Protein AF-A0A3L8DQV6-F1 (afdb_monomer)

Sequence (116 aa):
MAQSRLERIGTVYTRVISLLKGKGMKSEDKPLWVSVYEAFPPKKFHRDQSFMPATDLATENVKSMTQRFLVTYKSIREKEKLEEDEAYEQALQQYNSEREARMESRKVGNETSRRL

Nearest PDB structures (foldseek):
  6zs9-assembly1_AS  TM=5.201E-01  e=8.745E-05  Homo sapiens
  6nu2-assembly1_AS  TM=4.784E-01  e=1.304E-04  Homo sapiens
  6vlz-assembly1_AS  TM=5.154E-01  e=3.543E-04  Homo sapiens
  7a5g-assembly1_S6  TM=4.856E-01  e=1.343E-03  Homo sapiens
  9fia-assembly1_B3  TM=3.881E-01  e=2.357E-02  Toxoplasma gondii

Mean predicted aligned error: 8.77 Å

Organism: Ooceraea biroi (NCBI:txid2015173)

Solvent-accessible surface area (backbone atoms only — not comparable to full-atom values): 7249 Å² total; per-residue (Å²): 134,87,75,88,86,55,80,92,62,76,50,74,64,61,52,53,53,49,29,46,75,68,64,68,36,57,80,88,70,57,61,76,64,54,62,55,42,71,76,58,61,80,65,64,68,70,70,76,46,88,77,78,79,86,65,66,83,90,48,93,85,61,76,40,72,67,54,52,48,52,52,51,30,51,54,47,34,69,74,67,70,51,56,76,66,63,30,46,52,54,33,49,54,53,48,50,52,56,48,48,54,55,52,51,56,52,51,53,55,52,55,55,62,71,74,108

Structure (mmCIF, N/CA/C/O backbone):
data_AF-A0A3L8DQV6-F1
#
_entry.id   AF-A0A3L8DQV6-F1
#
loop_
_atom_site.group_PDB
_atom_site.id
_atom_site.type_symbol
_atom_site.label_atom_id
_atom_site.label_alt_id
_atom_site.label_comp_id
_atom_site.label_asym_id
_atom_site.label_entity_id
_atom_site.label_seq_id
_atom_site.pdbx_PDB_ins_code
_atom_site.Cartn_x
_atom_site.Cartn_y
_atom_site.Cartn_z
_atom_site.occupancy
_atom_site.B_iso_or_equiv
_atom_site.auth_seq_id
_atom_site.auth_comp_id
_atom_site.auth_asym_id
_atom_site.auth_atom_id
_atom_site.pdbx_PDB_model_num
ATOM 1 N N . MET A 1 1 ? 25.700 -11.335 -19.417 1.00 43.31 1 MET A N 1
ATOM 2 C CA . MET A 1 1 ? 24.323 -11.127 -18.917 1.00 43.31 1 MET A CA 1
ATOM 3 C C . MET A 1 1 ? 24.413 -10.543 -17.515 1.00 43.31 1 MET A C 1
ATOM 5 O O . MET A 1 1 ? 24.924 -11.216 -16.631 1.00 43.31 1 MET A O 1
ATOM 9 N N . ALA A 1 2 ? 24.019 -9.284 -17.318 1.00 53.91 2 ALA A N 1
ATOM 10 C CA . ALA A 1 2 ? 24.063 -8.634 -16.008 1.00 53.91 2 ALA A CA 1
ATOM 11 C C . ALA A 1 2 ? 22.741 -8.889 -15.265 1.00 53.91 2 ALA A C 1
ATOM 13 O O . ALA A 1 2 ? 21.781 -8.139 -15.415 1.00 53.91 2 ALA A O 1
ATOM 14 N N . GLN A 1 3 ? 22.666 -9.978 -14.498 1.00 62.47 3 GLN A N 1
ATOM 15 C CA . GLN A 1 3 ? 21.516 -10.259 -13.636 1.00 62.47 3 GLN A CA 1
ATOM 16 C C . GLN A 1 3 ? 21.831 -9.800 -12.206 1.00 62.47 3 GLN A C 1
ATOM 18 O O . GLN A 1 3 ? 22.791 -10.264 -11.595 1.00 62.47 3 GLN A O 1
ATOM 23 N N . SER A 1 4 ? 21.035 -8.874 -11.666 1.00 64.44 4 SER A N 1
ATOM 24 C CA . SER A 1 4 ? 21.171 -8.413 -10.278 1.00 64.44 4 SER A CA 1
ATOM 25 C C . SER A 1 4 ? 20.623 -9.471 -9.311 1.00 64.44 4 SER A C 1
ATOM 27 O O . SER A 1 4 ? 19.422 -9.740 -9.296 1.00 64.44 4 SER A O 1
ATOM 29 N N . ARG A 1 5 ? 21.506 -10.064 -8.496 1.00 68.06 5 ARG A N 1
ATOM 30 C CA . ARG A 1 5 ? 21.202 -11.075 -7.459 1.00 68.06 5 ARG A CA 1
ATOM 31 C C . ARG A 1 5 ? 21.129 -10.473 -6.045 1.00 68.06 5 ARG A C 1
ATOM 33 O O . ARG A 1 5 ? 21.625 -11.054 -5.095 1.00 68.06 5 ARG A O 1
ATOM 40 N N . LEU A 1 6 ? 20.611 -9.253 -5.920 1.00 72.50 6 LEU A N 1
ATOM 41 C CA . LEU A 1 6 ? 20.521 -8.529 -4.644 1.00 72.50 6 LEU A CA 1
ATOM 42 C C . LEU A 1 6 ? 19.101 -8.587 -4.072 1.00 72.50 6 LEU A C 1
ATOM 44 O O . LEU A 1 6 ? 18.493 -7.546 -3.859 1.00 72.50 6 LEU A O 1
ATOM 48 N N . GLU A 1 7 ? 18.532 -9.775 -3.848 1.00 74.81 7 GLU A N 1
ATOM 49 C CA . GLU A 1 7 ? 17.134 -9.977 -3.414 1.00 74.81 7 GLU A CA 1
ATOM 50 C C . GLU A 1 7 ? 16.712 -9.158 -2.190 1.00 74.81 7 GLU A C 1
ATOM 52 O O . GLU A 1 7 ? 15.550 -8.768 -2.119 1.00 74.81 7 GLU A O 1
ATOM 57 N N . ARG A 1 8 ? 17.649 -8.798 -1.309 1.00 76.62 8 ARG A N 1
ATOM 58 C CA . ARG A 1 8 ? 17.386 -8.043 -0.076 1.00 76.62 8 ARG A CA 1
ATOM 59 C C . ARG A 1 8 ? 17.145 -6.537 -0.262 1.00 76.62 8 ARG A C 1
ATOM 61 O O . ARG A 1 8 ? 16.672 -5.909 0.679 1.00 76.62 8 ARG A O 1
ATOM 68 N N . ILE A 1 9 ? 17.470 -5.941 -1.418 1.00 78.50 9 ILE A N 1
ATOM 69 C CA . ILE A 1 9 ? 17.388 -4.478 -1.626 1.00 78.50 9 ILE A CA 1
ATOM 70 C C . ILE A 1 9 ? 16.392 -4.133 -2.737 1.00 78.50 9 ILE A C 1
ATOM 72 O O . ILE A 1 9 ? 16.607 -4.456 -3.906 1.00 78.50 9 ILE A O 1
ATOM 76 N N . GLY A 1 10 ? 15.309 -3.434 -2.391 1.00 79.19 10 GLY A N 1
ATOM 77 C CA . GLY A 1 10 ? 14.254 -3.052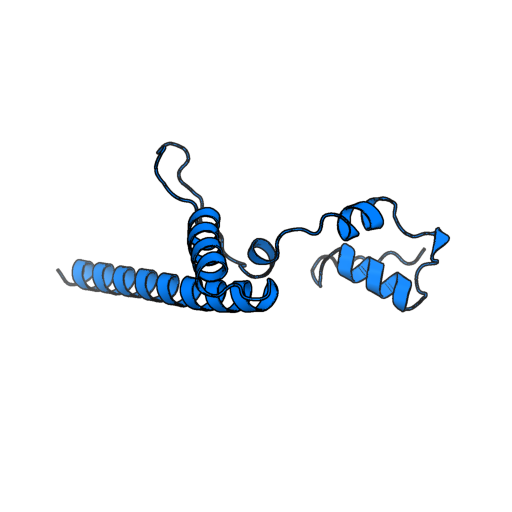 -3.339 1.00 79.19 10 GLY A CA 1
ATOM 78 C C . GLY A 1 10 ? 13.492 -4.250 -3.919 1.00 79.19 10 GLY A C 1
ATOM 79 O O . GLY A 1 10 ? 13.698 -5.391 -3.511 1.00 79.19 10 GLY A O 1
ATOM 80 N N . THR A 1 11 ? 12.620 -4.004 -4.897 1.00 87.31 11 THR A N 1
ATOM 81 C CA . THR A 1 11 ? 11.831 -5.050 -5.569 1.00 87.31 11 THR A CA 1
ATOM 82 C C . THR A 1 11 ? 12.416 -5.405 -6.936 1.00 87.31 11 THR A C 1
ATOM 84 O O . THR A 1 11 ? 13.210 -4.654 -7.511 1.00 87.31 11 THR A O 1
ATOM 87 N N . VAL A 1 12 ? 12.004 -6.547 -7.496 1.00 90.75 12 VAL A N 1
ATOM 88 C CA . VAL A 1 12 ? 12.382 -6.945 -8.866 1.00 90.75 12 VAL A CA 1
ATOM 89 C C . VAL A 1 12 ? 12.012 -5.845 -9.870 1.00 90.75 12 VAL A C 1
ATOM 91 O O . VAL A 1 12 ? 12.830 -5.496 -10.718 1.00 90.75 12 VAL A O 1
ATOM 94 N N . TYR A 1 13 ? 10.835 -5.226 -9.714 1.00 92.00 13 TYR A N 1
ATOM 95 C CA . TYR A 1 13 ? 10.395 -4.088 -10.526 1.00 92.00 13 TYR A CA 1
ATOM 96 C C . TYR A 1 13 ? 11.350 -2.900 -10.444 1.00 92.00 13 TYR A C 1
ATOM 98 O O . TYR A 1 13 ? 11.871 -2.471 -11.473 1.00 92.00 13 TYR A O 1
ATOM 106 N N . THR A 1 14 ? 11.659 -2.405 -9.240 1.00 91.19 14 THR A N 1
ATOM 107 C CA . THR A 1 14 ? 12.534 -1.230 -9.104 1.00 91.19 14 THR A CA 1
ATOM 108 C C . THR A 1 14 ? 13.922 -1.486 -9.686 1.00 91.19 14 THR A C 1
ATOM 110 O O . THR A 1 14 ? 14.512 -0.585 -10.271 1.00 91.19 14 THR A O 1
ATOM 113 N N . ARG A 1 15 ? 14.435 -2.721 -9.596 1.00 91.38 15 ARG A N 1
ATOM 114 C CA . ARG A 1 15 ? 15.736 -3.086 -10.179 1.00 91.38 15 ARG A CA 1
ATOM 115 C C . ARG A 1 15 ? 15.708 -3.132 -11.701 1.00 91.38 15 ARG A C 1
ATOM 117 O O . ARG A 1 15 ? 16.609 -2.578 -12.320 1.00 91.38 15 ARG A O 1
ATOM 124 N N . VAL A 1 16 ? 14.695 -3.759 -12.301 1.00 92.94 16 VAL A N 1
ATOM 125 C CA . VAL A 1 16 ? 14.554 -3.810 -13.767 1.00 92.94 16 VAL A CA 1
ATOM 126 C C . VAL A 1 16 ? 14.417 -2.402 -14.338 1.00 92.94 16 VAL A C 1
ATOM 128 O O . VAL A 1 16 ? 15.119 -2.060 -15.285 1.00 92.94 16 VAL A O 1
ATOM 131 N N . ILE A 1 17 ? 13.607 -1.547 -13.709 1.00 93.88 17 ILE A N 1
ATOM 132 C CA . ILE A 1 17 ? 13.480 -0.143 -14.114 1.00 93.88 17 ILE A CA 1
ATOM 133 C C . ILE A 1 17 ? 14.812 0.604 -13.988 1.00 93.88 17 ILE A C 1
ATOM 135 O O . ILE A 1 17 ? 15.181 1.335 -14.905 1.00 93.88 17 ILE A O 1
ATOM 139 N N . SER A 1 18 ? 15.566 0.414 -12.902 1.00 92.69 18 SER A N 1
ATOM 140 C CA . SER A 1 18 ? 16.889 1.033 -12.754 1.00 92.69 18 SER A CA 1
ATOM 141 C C . SER A 1 18 ? 17.895 0.541 -13.795 1.00 92.69 18 SER A C 1
ATOM 143 O O . SER A 1 18 ? 18.676 1.345 -14.297 1.00 92.69 18 SER A O 1
ATOM 145 N N . LEU A 1 19 ? 17.867 -0.745 -14.163 1.00 92.38 19 LEU A N 1
ATOM 146 C CA . LEU A 1 19 ? 18.721 -1.293 -15.221 1.00 92.38 19 LEU A CA 1
ATOM 147 C C . LEU A 1 19 ? 18.370 -0.713 -16.593 1.00 92.38 19 LEU A C 1
ATOM 149 O O . LEU A 1 19 ? 19.274 -0.332 -17.331 1.00 92.38 19 LEU A O 1
ATOM 153 N N . LEU A 1 20 ? 17.081 -0.593 -16.914 1.00 93.00 20 LEU A N 1
ATOM 154 C CA . LEU A 1 20 ? 16.619 0.043 -18.151 1.00 93.00 20 LEU A CA 1
ATOM 155 C C . LEU A 1 20 ? 17.015 1.529 -18.193 1.00 93.00 20 LEU A C 1
ATOM 157 O O . LEU A 1 20 ? 17.596 1.986 -19.174 1.00 93.00 20 LEU A O 1
ATOM 161 N N . LYS A 1 21 ? 16.781 2.277 -17.104 1.00 93.50 21 LYS A N 1
ATOM 162 C CA . LYS A 1 21 ? 17.155 3.701 -16.989 1.00 93.50 21 LYS A CA 1
ATOM 163 C C . LYS A 1 21 ? 18.666 3.916 -17.069 1.00 93.50 21 LYS A C 1
ATOM 165 O O . LYS A 1 21 ? 19.124 4.842 -17.730 1.00 93.50 21 LYS A O 1
ATOM 170 N N . GLY A 1 22 ? 19.435 3.049 -16.416 1.00 93.38 22 GLY A N 1
ATOM 171 C CA . GLY A 1 22 ? 20.896 3.072 -16.413 1.00 93.38 22 GLY A CA 1
ATOM 172 C C . GLY A 1 22 ? 21.538 2.467 -17.663 1.00 93.38 22 GLY A C 1
ATOM 173 O O . GLY A 1 22 ? 22.758 2.331 -17.686 1.00 93.38 22 GLY A O 1
ATOM 174 N N . LYS A 1 23 ? 20.751 2.070 -18.679 1.00 90.44 23 LYS A N 1
ATOM 175 C CA . LYS A 1 23 ? 21.213 1.375 -19.898 1.00 90.44 23 LYS A CA 1
ATOM 176 C C . LYS A 1 23 ? 21.986 0.071 -19.632 1.00 90.44 23 LYS A C 1
ATOM 178 O O . LYS A 1 23 ? 22.685 -0.428 -20.508 1.00 90.44 23 LYS A O 1
ATOM 183 N N . GLY A 1 24 ? 21.845 -0.503 -18.437 1.00 89.94 24 GLY A N 1
ATOM 184 C CA . GLY A 1 24 ? 22.372 -1.824 -18.083 1.00 89.94 24 GLY A CA 1
ATOM 185 C C . GLY A 1 24 ? 21.547 -2.978 -18.665 1.00 89.94 24 GLY A C 1
ATOM 186 O O . GLY A 1 24 ? 21.986 -4.125 -18.632 1.00 89.94 24 GLY A O 1
ATOM 187 N N . MET A 1 25 ? 20.363 -2.674 -19.203 1.00 91.38 25 MET A N 1
ATOM 188 C CA . MET A 1 25 ? 19.487 -3.564 -19.963 1.00 91.38 25 MET A CA 1
ATOM 189 C C . MET A 1 25 ? 18.991 -2.804 -21.195 1.00 91.38 25 MET A C 1
ATOM 191 O O . MET A 1 25 ? 18.663 -1.619 -21.090 1.00 91.38 25 MET A O 1
ATOM 195 N N . LYS A 1 26 ? 18.943 -3.465 -22.354 1.00 93.12 26 LYS A N 1
ATOM 196 C CA . LYS A 1 26 ? 18.382 -2.862 -23.565 1.00 93.12 26 LYS A CA 1
ATOM 197 C C . LYS A 1 26 ? 16.863 -2.778 -23.463 1.00 93.12 26 LYS A C 1
ATOM 199 O O . LYS A 1 26 ? 16.239 -3.577 -22.769 1.00 93.12 26 LYS A O 1
ATOM 204 N N . SER A 1 27 ? 16.257 -1.834 -24.176 1.00 90.62 27 SER A N 1
ATOM 205 C CA . SER A 1 27 ? 14.799 -1.686 -24.189 1.00 90.62 27 SER A CA 1
ATOM 206 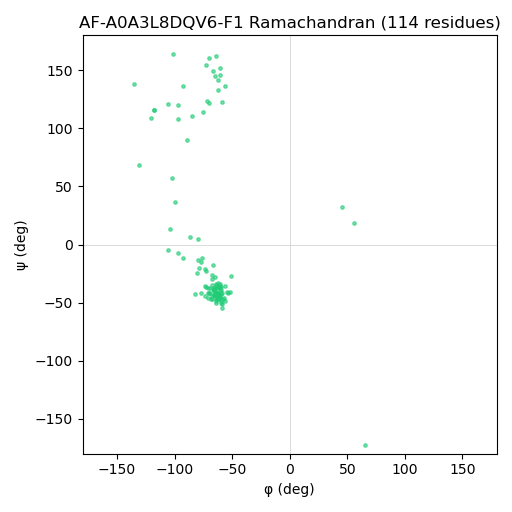C C . SER A 1 27 ? 14.105 -2.907 -24.793 1.00 90.62 27 SER A C 1
ATOM 208 O O . SER A 1 27 ? 13.049 -3.303 -24.309 1.00 90.62 27 SER A O 1
ATOM 210 N N . GLU A 1 28 ? 14.733 -3.540 -25.784 1.00 92.69 28 GLU A N 1
ATOM 211 C CA . GLU A 1 28 ? 14.261 -4.785 -26.406 1.00 92.69 28 GLU A CA 1
ATOM 212 C C . GLU A 1 28 ? 14.255 -5.973 -25.430 1.00 92.69 28 GLU A C 1
ATOM 214 O O . GLU A 1 28 ? 13.429 -6.872 -25.555 1.00 92.69 28 GLU A O 1
ATOM 219 N N . ASP A 1 29 ? 15.134 -5.948 -24.424 1.00 93.31 29 ASP A N 1
ATOM 220 C CA . ASP A 1 29 ? 15.244 -6.987 -23.396 1.00 93.31 29 ASP A CA 1
ATOM 221 C C . ASP A 1 29 ? 14.282 -6.743 -22.212 1.00 93.31 29 ASP A C 1
ATOM 223 O O . ASP A 1 29 ? 14.347 -7.450 -21.199 1.00 93.31 29 ASP A O 1
ATOM 227 N N . LYS A 1 30 ? 13.387 -5.739 -22.301 1.00 93.88 30 LYS A N 1
ATOM 228 C CA . LYS A 1 30 ? 12.387 -5.445 -21.261 1.00 93.88 30 LYS A CA 1
ATOM 229 C C . LYS A 1 30 ? 11.501 -6.683 -21.044 1.00 93.88 30 LYS A C 1
ATOM 231 O O . LYS A 1 30 ? 10.833 -7.129 -21.977 1.00 93.88 30 LYS A O 1
ATOM 236 N N . PRO A 1 31 ? 11.418 -7.223 -19.814 1.00 94.94 31 PRO A N 1
ATOM 237 C CA . PRO A 1 31 ? 10.578 -8.384 -19.555 1.00 94.94 31 PRO A CA 1
ATOM 238 C C . PRO A 1 31 ? 9.092 -8.099 -19.809 1.00 94.94 31 PRO A C 1
ATOM 240 O O . PRO A 1 31 ? 8.581 -7.045 -19.428 1.00 94.94 31 PRO A O 1
ATOM 243 N N . LEU A 1 32 ? 8.376 -9.082 -20.364 1.00 94.19 32 LEU A N 1
ATOM 244 C CA . LEU A 1 32 ? 6.951 -8.965 -20.710 1.00 94.19 32 LEU A CA 1
ATOM 245 C C . LEU A 1 32 ? 6.063 -8.576 -19.524 1.00 94.19 32 LEU A C 1
ATOM 247 O O . LEU A 1 32 ? 5.115 -7.817 -19.678 1.00 94.19 32 LEU A O 1
ATOM 251 N N . TRP A 1 33 ? 6.374 -9.065 -18.323 1.00 95.12 33 TRP A N 1
ATOM 252 C CA . TRP A 1 33 ? 5.577 -8.768 -17.133 1.00 95.12 33 TRP A CA 1
ATOM 253 C C . TRP A 1 33 ? 5.646 -7.293 -16.715 1.00 95.12 33 TRP A C 1
ATOM 255 O O . TRP A 1 33 ? 4.788 -6.848 -15.956 1.00 95.12 33 TRP A O 1
ATOM 265 N N . VAL A 1 34 ? 6.636 -6.522 -17.184 1.00 95.12 34 VAL A N 1
ATOM 266 C CA . VAL A 1 34 ? 6.788 -5.120 -16.774 1.00 95.12 34 VAL A CA 1
ATOM 267 C C . VAL A 1 34 ? 5.623 -4.271 -17.276 1.00 95.12 34 VAL A C 1
ATOM 269 O O . VAL A 1 34 ? 5.142 -3.434 -16.524 1.00 95.12 34 VAL A O 1
ATOM 272 N N . SER A 1 35 ? 5.115 -4.514 -18.489 1.00 94.81 35 SER A N 1
ATOM 273 C CA . SER A 1 35 ? 3.940 -3.790 -19.000 1.00 94.81 35 SER A CA 1
ATOM 274 C C . SER A 1 35 ? 2.683 -4.092 -18.181 1.00 94.81 35 SER A C 1
ATOM 276 O O . SER A 1 35 ? 1.916 -3.188 -17.864 1.00 94.81 35 SER A O 1
ATOM 278 N N . VAL A 1 36 ? 2.502 -5.351 -17.775 1.00 95.56 36 VAL A N 1
ATOM 279 C CA . VAL A 1 36 ? 1.395 -5.769 -16.903 1.00 95.56 36 VAL A CA 1
ATOM 280 C C . VAL A 1 36 ? 1.508 -5.104 -15.532 1.00 95.56 36 VAL A C 1
ATOM 282 O O . VAL A 1 36 ? 0.519 -4.594 -15.012 1.00 95.56 36 VAL A O 1
ATOM 285 N N . TYR A 1 37 ? 2.712 -5.073 -14.959 1.00 93.06 37 TYR A N 1
ATOM 286 C CA . TYR A 1 37 ? 2.963 -4.441 -13.665 1.00 93.06 37 TYR A CA 1
ATOM 287 C C . TYR A 1 37 ? 2.748 -2.919 -13.712 1.00 93.06 37 TYR A C 1
ATOM 289 O O . TYR A 1 37 ? 2.207 -2.354 -12.767 1.00 93.06 37 TYR A O 1
ATOM 297 N N . GLU A 1 38 ? 3.154 -2.254 -14.800 1.00 92.56 38 GLU A N 1
ATOM 298 C CA . GLU A 1 38 ? 2.925 -0.818 -15.025 1.00 92.56 38 GLU A CA 1
ATOM 299 C C . GLU A 1 38 ? 1.431 -0.496 -15.186 1.00 92.56 38 GLU A C 1
ATOM 301 O O . GLU A 1 38 ? 0.970 0.513 -14.659 1.00 92.56 38 GLU A O 1
ATOM 306 N N . ALA A 1 39 ? 0.667 -1.359 -15.865 1.00 94.31 39 ALA A N 1
ATOM 307 C CA . ALA A 1 39 ? -0.775 -1.185 -16.048 1.00 94.31 39 ALA A CA 1
ATOM 308 C C . ALA A 1 39 ? -1.584 -1.456 -14.767 1.00 94.31 39 ALA A C 1
ATOM 310 O O . ALA A 1 39 ? -2.577 -0.778 -14.504 1.00 94.31 39 ALA A O 1
ATOM 311 N N . PHE A 1 40 ? -1.164 -2.434 -13.959 1.00 91.94 40 PHE A N 1
ATOM 312 C CA . PHE A 1 40 ? -1.876 -2.869 -12.755 1.00 91.94 40 PHE A CA 1
ATOM 313 C C . PHE A 1 40 ? -0.927 -2.951 -11.553 1.00 91.94 40 PHE A C 1
ATOM 315 O O . PHE A 1 40 ? -0.636 -4.047 -11.058 1.00 91.94 40 PHE A O 1
ATOM 322 N N . PRO A 1 41 ? -0.427 -1.805 -11.058 1.00 86.69 41 PRO A N 1
ATOM 323 C CA . PRO A 1 41 ? 0.519 -1.809 -9.960 1.00 86.69 41 PRO A CA 1
ATOM 324 C C . PRO A 1 41 ? -0.129 -2.360 -8.678 1.00 86.69 41 PRO A C 1
ATOM 326 O O . PRO A 1 41 ? -1.310 -2.104 -8.403 1.00 86.69 41 PRO A O 1
ATOM 329 N N . PRO A 1 42 ? 0.635 -3.090 -7.846 1.00 84.75 42 PRO A N 1
ATOM 330 C CA . PRO A 1 42 ? 0.152 -3.530 -6.546 1.00 84.75 42 PRO A CA 1
ATOM 331 C C . PRO A 1 42 ? -0.200 -2.322 -5.668 1.00 84.75 42 PRO A C 1
ATOM 333 O O . PRO A 1 42 ? 0.435 -1.268 -5.730 1.00 84.75 42 PRO A O 1
ATOM 336 N N . LYS A 1 43 ? -1.229 -2.478 -4.831 1.00 85.38 43 LYS A N 1
ATOM 337 C CA . LYS A 1 43 ? -1.749 -1.391 -3.990 1.00 85.38 43 LYS A CA 1
ATOM 338 C C . LYS A 1 43 ? -0.692 -0.901 -2.990 1.00 85.38 43 LYS A C 1
ATOM 340 O O . LYS A 1 43 ? -0.096 -1.714 -2.282 1.00 85.38 43 LYS A O 1
ATOM 345 N N . LYS A 1 44 ? -0.530 0.429 -2.891 1.00 83.50 44 LYS A N 1
ATOM 346 C CA . LYS A 1 44 ? 0.462 1.113 -2.030 1.00 83.50 44 LYS A CA 1
ATOM 347 C C . LYS A 1 44 ? 0.411 0.631 -0.569 1.00 83.50 44 LYS A C 1
ATOM 349 O O . LYS A 1 44 ? 1.449 0.312 0.001 1.00 83.50 44 LYS A O 1
ATOM 354 N N . PHE A 1 45 ? -0.790 0.415 -0.024 1.00 83.88 45 PHE A N 1
ATOM 355 C CA . PHE A 1 45 ? -0.997 -0.001 1.373 1.00 83.88 45 PHE A CA 1
ATOM 356 C C . PHE A 1 45 ? -0.211 -1.254 1.790 1.00 83.88 45 PHE A C 1
ATOM 358 O O . PHE A 1 45 ? 0.371 -1.289 2.870 1.00 83.88 45 PHE A O 1
ATOM 365 N N . HIS A 1 46 ? -0.154 -2.277 0.932 1.00 82.38 46 HIS A N 1
ATOM 366 C CA . HIS A 1 46 ? 0.556 -3.524 1.243 1.00 82.38 46 HIS A CA 1
ATOM 367 C C . HIS A 1 46 ? 2.079 -3.387 1.190 1.00 82.38 46 HIS A C 1
ATOM 369 O O . HIS A 1 46 ? 2.788 -4.204 1.769 1.00 82.38 46 HIS A O 1
ATOM 375 N N . ARG A 1 47 ? 2.583 -2.369 0.489 1.00 79.12 47 ARG A N 1
ATOM 376 C CA . ARG A 1 47 ? 4.007 -2.041 0.453 1.00 79.12 47 ARG A CA 1
ATOM 377 C C . ARG A 1 47 ? 4.404 -1.207 1.669 1.00 79.12 47 ARG A C 1
ATOM 379 O O . ARG A 1 47 ? 5.459 -1.447 2.243 1.00 79.12 47 ARG A O 1
ATOM 386 N N . ASP A 1 48 ? 3.571 -0.237 2.032 1.00 82.94 48 ASP A N 1
ATOM 387 C CA . ASP A 1 48 ? 3.905 0.744 3.064 1.00 82.94 48 ASP A CA 1
ATOM 388 C C . ASP A 1 48 ? 3.686 0.179 4.482 1.00 82.94 48 ASP A C 1
ATOM 390 O O . ASP A 1 48 ? 4.358 0.595 5.424 1.00 82.94 48 ASP A O 1
ATOM 394 N N . GLN A 1 49 ? 2.805 -0.820 4.645 1.00 81.25 49 GLN A N 1
ATOM 395 C CA . GLN A 1 49 ? 2.658 -1.557 5.903 1.00 81.25 49 GLN A CA 1
ATOM 396 C C . GLN A 1 49 ? 3.436 -2.868 5.917 1.00 81.25 49 GLN A C 1
ATOM 398 O O . GLN A 1 49 ? 3.032 -3.864 5.323 1.00 81.25 49 GLN A O 1
ATOM 403 N N . SER A 1 50 ? 4.516 -2.880 6.696 1.00 71.69 50 SER A N 1
ATOM 404 C CA . SER A 1 50 ? 5.377 -4.047 6.909 1.00 71.69 50 SER A CA 1
ATOM 405 C C . SER A 1 50 ? 4.752 -5.132 7.794 1.00 71.69 50 SER A C 1
ATOM 407 O O . SER A 1 50 ? 5.152 -6.292 7.708 1.00 71.69 50 SER A O 1
ATOM 409 N N . PHE A 1 51 ? 3.771 -4.785 8.635 1.00 79.62 51 PHE A N 1
ATOM 410 C CA . PHE A 1 51 ? 3.105 -5.722 9.540 1.00 79.62 51 PHE A CA 1
ATOM 411 C C . PHE A 1 51 ? 1.611 -5.850 9.226 1.00 79.62 51 PHE A C 1
ATOM 413 O O . PHE A 1 51 ? 0.836 -4.906 9.412 1.00 79.62 51 PHE A O 1
ATOM 420 N N . MET A 1 52 ? 1.198 -7.051 8.811 1.00 80.75 52 MET A N 1
ATOM 421 C CA . MET A 1 52 ? -0.203 -7.430 8.627 1.00 80.75 52 MET A CA 1
ATOM 422 C C . MET A 1 52 ? -0.537 -8.625 9.526 1.00 80.75 52 MET A C 1
ATOM 424 O O . MET A 1 52 ? -0.057 -9.727 9.265 1.00 80.75 52 MET A O 1
ATOM 428 N N . PRO A 1 53 ? -1.333 -8.436 10.593 1.00 83.00 53 PRO A N 1
ATOM 429 C CA . PRO A 1 53 ? -1.741 -9.538 11.447 1.00 83.00 53 PRO A CA 1
ATOM 430 C C . PRO A 1 53 ? -2.648 -10.505 10.681 1.00 83.00 53 PRO A C 1
ATOM 432 O O . PRO A 1 53 ? -3.425 -10.097 9.812 1.00 83.00 53 PRO A O 1
ATOM 435 N N . ALA A 1 54 ? -2.577 -11.782 11.055 1.00 86.00 54 ALA A N 1
ATOM 436 C CA . ALA A 1 54 ? -3.508 -12.788 10.568 1.00 86.00 54 ALA A CA 1
ATOM 437 C C . ALA A 1 54 ? -4.950 -12.356 10.872 1.00 86.00 54 ALA A C 1
ATOM 439 O O . ALA A 1 54 ? -5.254 -11.853 11.956 1.00 86.00 54 ALA A O 1
ATOM 440 N N . THR A 1 55 ? -5.824 -12.527 9.886 1.00 86.56 55 THR A N 1
ATOM 441 C CA . THR A 1 55 ? -7.264 -12.338 10.063 1.00 86.56 55 THR A CA 1
ATOM 442 C C . THR A 1 55 ? -7.865 -13.689 10.416 1.00 86.56 55 THR A C 1
ATOM 444 O O . THR A 1 55 ? -7.491 -14.697 9.818 1.00 86.56 55 THR A O 1
ATOM 447 N N . ASP A 1 56 ? -8.761 -13.712 11.397 1.00 87.69 56 ASP A N 1
ATOM 448 C CA . ASP A 1 56 ? -9.535 -14.909 11.698 1.00 87.69 56 ASP A CA 1
ATOM 449 C C . ASP A 1 56 ? -10.537 -15.153 10.565 1.00 87.69 56 ASP A C 1
ATOM 451 O O . ASP A 1 56 ? -11.333 -14.277 10.238 1.00 87.69 56 ASP A O 1
ATOM 455 N N . LEU A 1 57 ? -10.444 -16.324 9.940 1.00 88.50 57 LEU A N 1
ATOM 456 C CA . LEU A 1 57 ? -11.298 -16.720 8.823 1.00 88.50 57 LEU A CA 1
ATOM 457 C C . LEU A 1 57 ? -12.536 -17.500 9.283 1.00 88.50 57 LEU A C 1
ATOM 459 O O . LEU A 1 57 ? -13.437 -17.717 8.479 1.00 88.50 57 LEU A O 1
ATOM 463 N N . ALA A 1 58 ? -12.586 -17.938 10.546 1.00 91.38 58 ALA A N 1
ATOM 464 C CA . ALA A 1 58 ? -13.723 -18.682 11.084 1.00 91.38 58 ALA A CA 1
ATOM 465 C C . ALA A 1 58 ? -14.905 -17.767 11.442 1.00 91.38 58 ALA A C 1
ATOM 467 O O . ALA A 1 58 ? -16.040 -18.227 11.557 1.00 91.38 58 ALA A O 1
ATOM 468 N N . THR A 1 59 ? -14.647 -16.472 11.625 1.00 89.12 59 THR A N 1
ATOM 469 C CA . THR A 1 59 ? -15.644 -15.477 12.015 1.00 89.12 59 THR A CA 1
ATOM 470 C C . THR A 1 59 ? -16.022 -14.589 10.830 1.00 89.12 59 THR A C 1
ATOM 472 O O . THR A 1 59 ? -15.200 -13.881 10.258 1.00 89.12 59 THR A O 1
ATOM 475 N N . GLU A 1 60 ? -17.306 -14.586 10.471 1.00 84.19 60 GLU A N 1
ATOM 476 C CA . GLU A 1 60 ? -17.798 -13.932 9.247 1.00 84.19 60 GLU A CA 1
ATOM 477 C C . GLU A 1 60 ? -17.685 -12.395 9.276 1.00 84.19 60 GLU A C 1
ATOM 479 O O . GLU A 1 60 ? -17.474 -11.751 8.252 1.00 84.19 60 GLU A O 1
ATOM 484 N N . ASN A 1 61 ? -17.773 -11.788 10.464 1.00 85.69 61 ASN A N 1
ATOM 485 C CA . ASN A 1 61 ? -17.854 -10.332 10.630 1.00 85.69 61 ASN A CA 1
ATOM 486 C C . ASN A 1 61 ? -16.545 -9.673 11.097 1.00 85.69 61 ASN A C 1
ATOM 488 O O . ASN A 1 61 ? -16.540 -8.506 11.511 1.00 85.69 61 ASN A O 1
ATOM 492 N N . VAL A 1 62 ? -15.417 -10.387 11.042 1.00 85.56 62 VAL A N 1
ATOM 493 C CA . VAL A 1 62 ? -14.120 -9.817 11.423 1.00 85.56 62 VAL A CA 1
ATOM 494 C C . VAL A 1 62 ? -13.505 -9.074 10.244 1.00 85.56 62 VAL A C 1
ATOM 496 O O . VAL A 1 62 ? -13.055 -9.650 9.260 1.00 85.56 62 VAL A O 1
ATOM 499 N N . LYS A 1 63 ? -13.453 -7.743 10.366 1.00 87.00 63 LYS A N 1
ATOM 500 C CA . LYS A 1 63 ? -12.810 -6.886 9.365 1.00 87.00 63 LYS A CA 1
ATOM 501 C C . LYS A 1 63 ? -11.294 -7.047 9.418 1.00 87.00 63 LYS A C 1
ATOM 503 O O . LYS A 1 63 ? -10.681 -6.763 10.453 1.00 87.00 63 LYS A O 1
ATOM 508 N N . SER A 1 64 ? -10.693 -7.403 8.285 1.00 88.31 64 SER A N 1
ATOM 509 C CA . SER A 1 64 ? -9.238 -7.408 8.127 1.00 88.31 64 SER A CA 1
ATOM 510 C C . SER A 1 64 ? -8.659 -5.995 8.261 1.00 88.31 64 SER A C 1
ATOM 512 O O . SER A 1 64 ? -9.359 -4.984 8.130 1.00 88.31 64 SER A O 1
ATOM 514 N N . MET A 1 65 ? -7.352 -5.901 8.503 1.00 86.00 65 MET A N 1
ATOM 515 C CA . MET A 1 65 ? -6.660 -4.608 8.579 1.00 86.00 65 MET A CA 1
ATOM 516 C C . MET A 1 65 ? -6.798 -3.808 7.281 1.00 86.00 65 MET A C 1
ATOM 518 O O . MET A 1 65 ? -7.104 -2.617 7.319 1.00 86.00 65 MET A O 1
ATOM 522 N N . THR A 1 66 ? -6.681 -4.478 6.134 1.00 88.75 66 THR A N 1
ATOM 523 C CA . THR A 1 66 ? -6.896 -3.855 4.826 1.00 88.75 66 THR A CA 1
ATOM 524 C C . THR A 1 66 ? -8.334 -3.372 4.663 1.00 88.75 66 THR A C 1
ATOM 526 O O . THR A 1 66 ? -8.550 -2.267 4.180 1.00 88.75 66 THR A O 1
ATOM 529 N N . GLN A 1 67 ? -9.334 -4.146 5.104 1.00 89.94 67 GLN A N 1
ATOM 530 C CA . GLN A 1 67 ? -10.733 -3.706 5.048 1.00 89.94 67 GLN A CA 1
ATOM 531 C C . GLN A 1 67 ? -10.985 -2.474 5.916 1.00 89.94 67 GLN A C 1
ATOM 533 O O . GLN A 1 67 ? -11.682 -1.564 5.476 1.00 89.94 67 GLN A O 1
ATOM 538 N N . ARG A 1 68 ? -10.409 -2.416 7.122 1.00 90.06 68 ARG A N 1
ATOM 539 C CA . ARG A 1 68 ? -10.502 -1.235 7.994 1.00 90.06 68 ARG A CA 1
ATOM 540 C C . ARG A 1 68 ? -9.935 0.005 7.308 1.00 90.06 68 ARG A C 1
ATOM 542 O O . ARG A 1 68 ? -10.642 0.999 7.201 1.00 90.06 68 ARG A O 1
ATOM 549 N N . PHE A 1 69 ? -8.720 -0.095 6.770 1.00 91.25 69 PHE A N 1
ATOM 550 C CA . PHE A 1 69 ? -8.100 0.995 6.018 1.00 91.25 69 PHE A CA 1
ATOM 551 C C . PHE A 1 69 ? -8.952 1.433 4.817 1.00 91.25 69 PHE A C 1
ATOM 553 O O . PHE A 1 69 ? -9.204 2.620 4.640 1.00 91.25 69 PHE A O 1
ATOM 560 N N . LEU A 1 70 ? -9.452 0.484 4.018 1.00 91.62 70 LEU A N 1
ATOM 561 C CA . LEU A 1 70 ? -10.276 0.786 2.844 1.00 91.62 70 LEU A CA 1
ATOM 562 C C . LEU A 1 70 ? -11.569 1.524 3.201 1.00 91.62 70 LEU A C 1
ATOM 564 O O . LEU A 1 70 ? -12.009 2.370 2.427 1.00 91.62 70 LEU A O 1
ATOM 568 N N . VAL A 1 71 ? -12.181 1.208 4.345 1.00 91.81 71 VAL A N 1
ATOM 569 C CA . VAL A 1 71 ? -13.364 1.927 4.835 1.00 91.81 71 VAL A CA 1
ATOM 570 C C . VAL A 1 71 ? -13.007 3.380 5.149 1.00 91.81 71 VAL A C 1
ATOM 572 O O . VAL A 1 71 ? -13.672 4.282 4.642 1.00 91.81 71 VAL A O 1
ATOM 575 N N . THR A 1 72 ? -11.935 3.610 5.911 1.00 90.62 72 THR A N 1
ATOM 576 C CA . THR A 1 72 ? -11.463 4.961 6.254 1.00 90.62 72 THR A CA 1
ATOM 577 C C . THR A 1 72 ? -11.121 5.763 5.001 1.00 90.62 72 THR A C 1
ATOM 579 O O . THR A 1 72 ? -11.665 6.847 4.801 1.00 90.62 72 THR A O 1
ATOM 582 N N . TYR A 1 73 ? -10.320 5.190 4.102 1.00 91.50 73 TYR A N 1
ATOM 583 C CA . TYR A 1 73 ? -9.928 5.816 2.841 1.00 91.50 73 TYR A CA 1
ATOM 584 C C . TYR A 1 73 ? -11.135 6.214 1.982 1.00 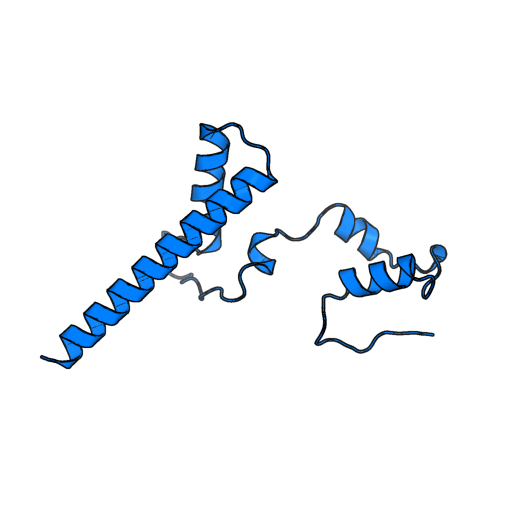91.50 73 TYR A C 1
ATOM 586 O O . TYR A 1 73 ? -11.228 7.359 1.548 1.00 91.50 73 TYR A O 1
ATOM 594 N N . LYS A 1 74 ? -12.101 5.305 1.778 1.00 91.56 74 LYS A N 1
ATOM 595 C CA . LYS A 1 74 ? -13.322 5.620 1.017 1.00 91.56 74 LYS A CA 1
ATOM 596 C C . LYS A 1 74 ? -14.103 6.768 1.654 1.00 91.56 74 LYS A C 1
ATOM 598 O O . LYS A 1 74 ? -14.535 7.664 0.938 1.00 91.56 74 LYS A O 1
ATOM 603 N N . SER A 1 75 ? -14.222 6.771 2.982 1.00 90.25 75 SER A N 1
ATOM 604 C CA . SER A 1 75 ? -14.948 7.820 3.701 1.00 90.25 75 SER A CA 1
ATOM 605 C C . SER A 1 75 ? -14.287 9.199 3.584 1.00 90.25 75 SER A C 1
ATOM 607 O O . SER A 1 75 ? -14.994 10.192 3.445 1.00 90.25 75 SER A O 1
ATOM 609 N N . ILE A 1 76 ? -12.951 9.270 3.593 1.00 88.62 76 ILE A N 1
ATOM 610 C CA . ILE A 1 76 ? -12.195 10.518 3.390 1.00 88.62 76 ILE A CA 1
ATOM 611 C C . ILE A 1 76 ? -12.386 11.007 1.955 1.00 88.62 76 ILE A C 1
ATOM 613 O O . ILE A 1 76 ? -12.747 12.159 1.717 1.00 88.62 76 ILE A O 1
ATOM 617 N N . ARG A 1 77 ? -12.247 10.093 0.991 1.00 86.88 77 ARG A N 1
ATOM 618 C CA . ARG A 1 77 ? -12.370 10.410 -0.433 1.00 86.88 77 ARG A CA 1
ATOM 619 C C . ARG A 1 77 ? -13.766 10.919 -0.810 1.00 86.88 77 ARG A C 1
ATOM 621 O O . ARG A 1 77 ? -13.890 11.794 -1.660 1.00 86.88 77 ARG A O 1
ATOM 628 N N . GLU A 1 78 ? -14.815 10.376 -0.192 1.00 86.88 78 GLU A N 1
ATOM 629 C CA . GLU A 1 78 ? -16.203 10.817 -0.399 1.00 86.88 78 GLU A CA 1
ATOM 630 C C . GLU A 1 78 ? -16.492 12.189 0.223 1.00 86.88 78 GLU A C 1
ATOM 632 O O . GLU A 1 78 ? -17.218 12.982 -0.376 1.00 86.88 78 GLU A O 1
ATOM 637 N N . LYS A 1 79 ? -15.922 12.485 1.397 1.00 82.25 79 LYS A N 1
ATOM 638 C CA . LYS A 1 79 ? -16.154 13.748 2.115 1.00 82.25 79 LYS A CA 1
ATOM 639 C C . LYS A 1 79 ? -15.457 14.933 1.465 1.00 82.25 79 LYS A C 1
ATOM 641 O O . LYS A 1 79 ? -16.056 15.996 1.341 1.00 82.25 79 LYS A O 1
ATOM 646 N N . GLU A 1 80 ? -14.202 14.753 1.071 1.00 76.75 80 GLU A N 1
ATOM 647 C CA . GLU A 1 80 ? -13.339 15.883 0.719 1.00 76.75 80 GLU A CA 1
ATOM 648 C C . GLU A 1 80 ? -13.108 16.014 -0.797 1.00 76.75 80 GLU A C 1
ATOM 650 O O . GLU A 1 80 ? -12.517 16.993 -1.239 1.00 76.75 80 GLU A O 1
ATOM 655 N N . LYS A 1 81 ? -13.606 15.064 -1.616 1.00 76.50 81 LYS A N 1
ATOM 656 C CA . LYS A 1 81 ? -13.342 14.978 -3.073 1.00 76.50 81 LYS A CA 1
ATOM 657 C C . LYS A 1 81 ? -11.855 15.176 -3.420 1.00 76.50 81 LYS A C 1
ATOM 659 O O . LYS A 1 81 ? -11.530 15.722 -4.473 1.00 76.50 81 LYS A O 1
ATOM 664 N N . LEU A 1 82 ? -10.974 14.750 -2.519 1.00 73.81 82 LEU A N 1
ATOM 665 C CA . LEU A 1 82 ? -9.538 14.937 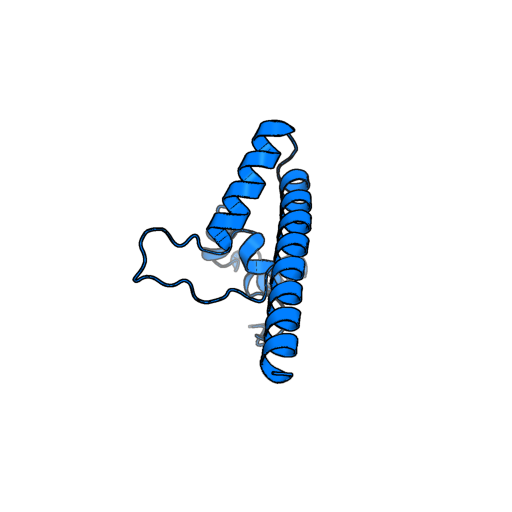-2.653 1.00 73.81 82 LEU A CA 1
ATOM 666 C C . LEU A 1 82 ? -8.948 14.073 -3.761 1.00 73.81 82 LEU A C 1
ATOM 668 O O . LEU A 1 82 ? -9.519 13.061 -4.184 1.00 73.81 82 LEU A O 1
ATOM 672 N N . GLU A 1 83 ? -7.765 14.499 -4.183 1.00 83.25 83 GLU A N 1
ATOM 673 C CA . GLU A 1 83 ? -6.879 13.760 -5.067 1.00 83.25 83 GLU A CA 1
ATOM 674 C C . GLU A 1 83 ? -6.468 12.416 -4.425 1.00 83.25 83 GLU A C 1
ATOM 676 O O . GLU A 1 83 ? -6.500 12.251 -3.200 1.00 83.25 83 GLU A O 1
ATOM 681 N N . GLU A 1 84 ? -6.176 11.404 -5.253 1.00 80.12 84 GLU A N 1
ATOM 682 C CA . GLU A 1 84 ? -6.042 10.012 -4.792 1.00 80.12 84 GLU A CA 1
ATOM 683 C C . GLU A 1 84 ? -4.910 9.844 -3.768 1.00 80.12 84 GLU A C 1
ATOM 685 O O . GLU A 1 84 ? -5.062 9.079 -2.807 1.00 80.12 84 GLU A O 1
ATOM 690 N N . ASP A 1 85 ? -3.813 10.576 -3.965 1.00 85.31 85 ASP A N 1
ATOM 691 C CA . ASP A 1 85 ? -2.615 10.495 -3.1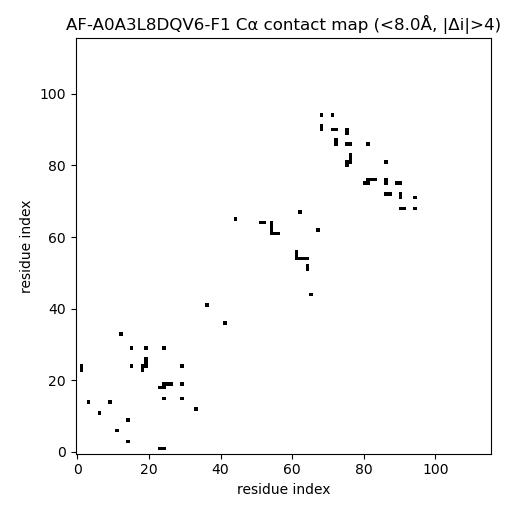38 1.00 85.31 85 ASP A CA 1
ATOM 692 C C . ASP A 1 85 ? -2.790 11.228 -1.800 1.00 85.31 85 ASP A C 1
ATOM 694 O O . ASP A 1 85 ? -2.456 10.670 -0.753 1.00 85.31 85 ASP A O 1
ATOM 698 N N . GLU A 1 86 ? -3.405 12.412 -1.789 1.00 87.62 86 GLU A N 1
ATOM 699 C CA . GLU A 1 86 ? -3.687 13.153 -0.550 1.00 87.62 86 GLU A CA 1
ATOM 700 C C . GLU A 1 86 ? -4.649 12.390 0.371 1.00 87.62 86 GLU A C 1
ATOM 702 O O . GLU A 1 86 ? -4.393 12.235 1.570 1.00 87.62 86 GLU A O 1
ATOM 707 N N . ALA A 1 87 ? -5.724 11.833 -0.197 1.00 89.44 87 ALA A N 1
ATOM 708 C CA . ALA A 1 87 ? -6.675 11.013 0.550 1.00 89.44 87 ALA A CA 1
ATOM 709 C C . ALA A 1 87 ? -6.017 9.749 1.134 1.00 89.44 87 ALA A C 1
ATOM 711 O O . ALA A 1 87 ? -6.400 9.279 2.209 1.00 89.44 87 ALA A O 1
ATOM 712 N N . TYR A 1 88 ? -5.032 9.180 0.431 1.00 90.56 88 TYR A N 1
ATOM 713 C CA . TYR A 1 88 ? -4.288 8.013 0.898 1.00 90.56 88 TYR A CA 1
ATOM 714 C C . TYR A 1 88 ? -3.405 8.346 2.104 1.00 90.56 88 TYR A C 1
ATOM 716 O O . TYR A 1 88 ? -3.451 7.622 3.101 1.00 90.56 88 TYR A O 1
ATOM 724 N N . GLU A 1 89 ? 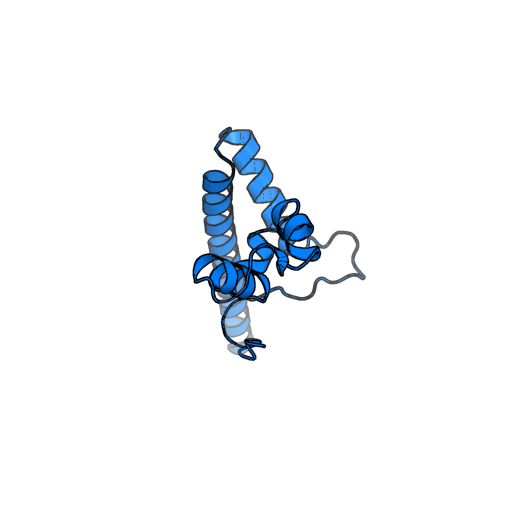-2.647 9.442 2.041 1.00 90.75 89 GLU A N 1
ATOM 725 C CA . GLU A 1 89 ? -1.756 9.865 3.128 1.00 90.75 89 GLU A CA 1
ATOM 726 C C . GLU A 1 89 ? -2.536 10.184 4.408 1.00 90.75 89 GLU A C 1
ATOM 728 O O . GLU A 1 89 ? -2.203 9.681 5.485 1.00 90.75 89 GLU A O 1
ATOM 733 N N . GLN A 1 90 ? -3.638 10.930 4.297 1.00 91.44 90 GLN A N 1
ATOM 734 C CA . GLN A 1 90 ? -4.514 11.209 5.438 1.00 91.44 90 GLN A CA 1
ATOM 735 C C . GLN A 1 90 ? -5.096 9.923 6.043 1.00 91.44 90 GLN A C 1
ATOM 737 O O . GLN A 1 90 ? -5.0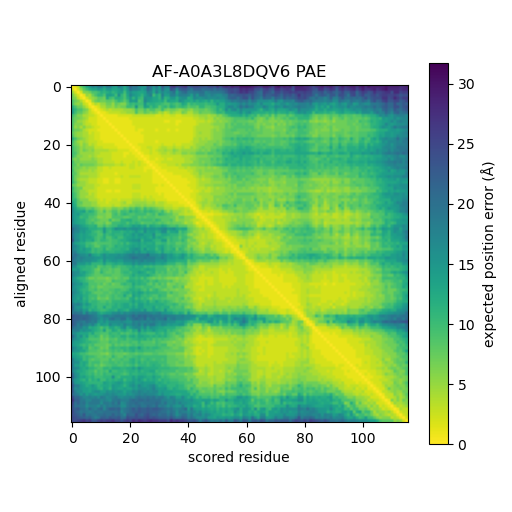61 9.725 7.262 1.00 91.44 90 GLN A O 1
ATOM 742 N N . ALA A 1 91 ? -5.589 9.008 5.200 1.00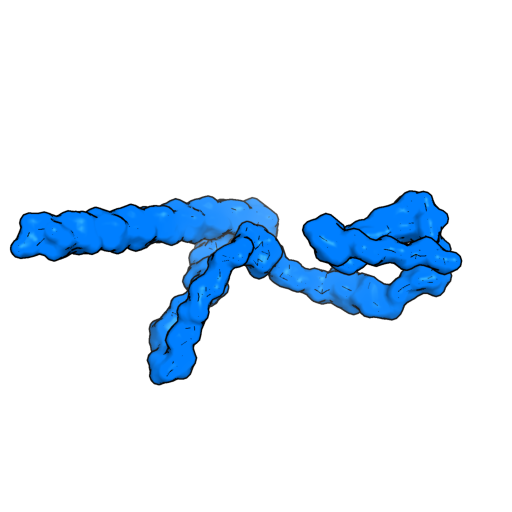 92.12 91 ALA A N 1
ATOM 743 C CA . ALA A 1 91 ? -6.117 7.726 5.657 1.00 92.12 91 ALA A CA 1
ATOM 744 C C . ALA A 1 91 ? -5.048 6.887 6.371 1.00 92.12 91 ALA A C 1
ATOM 746 O O . ALA A 1 91 ? -5.352 6.198 7.348 1.00 92.12 91 ALA A O 1
ATOM 747 N N . LEU A 1 92 ? -3.798 6.937 5.903 1.00 90.62 92 LEU A N 1
ATOM 748 C CA . LEU A 1 92 ? -2.686 6.199 6.493 1.00 90.62 92 LEU A CA 1
ATOM 749 C C . LEU A 1 92 ? -2.291 6.777 7.856 1.00 90.62 92 LEU A C 1
ATOM 751 O O . LEU A 1 92 ? -2.075 6.014 8.800 1.00 90.62 92 LEU A O 1
ATOM 755 N N . GLN A 1 93 ? -2.249 8.105 7.975 1.00 91.19 93 GLN A N 1
ATOM 756 C CA . GLN A 1 93 ? -2.010 8.795 9.244 1.00 91.19 93 GLN A CA 1
ATOM 757 C C . GLN A 1 93 ? -3.084 8.445 10.277 1.00 91.19 93 GLN A C 1
ATOM 759 O O . GLN A 1 93 ? -2.750 8.029 11.389 1.00 91.19 93 GLN A O 1
ATOM 764 N N . GLN A 1 94 ? -4.362 8.530 9.895 1.00 91.50 94 GLN A N 1
ATOM 765 C CA . GLN A 1 94 ? -5.474 8.160 10.770 1.00 91.50 94 GLN A CA 1
ATOM 766 C C . GLN A 1 94 ? -5.416 6.678 11.171 1.00 91.50 94 GLN A C 1
ATOM 768 O O . GLN A 1 94 ? -5.581 6.326 12.336 1.00 91.50 94 GLN A O 1
ATOM 773 N N . TYR A 1 95 ? -5.146 5.784 10.222 1.00 89.56 95 TYR A N 1
ATOM 774 C CA . TYR A 1 95 ? -5.047 4.356 10.505 1.00 89.56 95 TYR A CA 1
ATOM 775 C C . TYR A 1 95 ? -3.900 4.023 11.473 1.00 89.56 95 TYR A C 1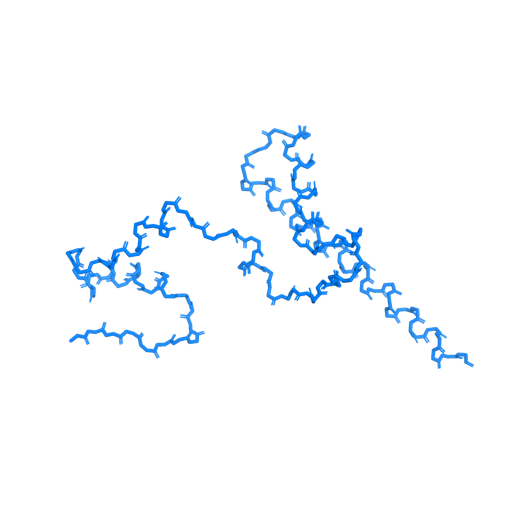
ATOM 777 O O . TYR A 1 95 ? -4.062 3.187 12.365 1.00 89.56 95 TYR A O 1
ATOM 785 N N . ASN A 1 96 ? -2.737 4.660 11.308 1.00 88.62 96 ASN A N 1
ATOM 786 C CA . ASN A 1 96 ? -1.592 4.443 12.189 1.00 88.62 96 ASN A CA 1
ATOM 787 C C . ASN A 1 96 ? -1.880 4.936 13.612 1.00 88.62 96 ASN A C 1
ATOM 789 O O . ASN A 1 96 ? -1.609 4.193 14.556 1.00 88.62 96 ASN A O 1
ATOM 793 N N . SER A 1 97 ? -2.490 6.115 13.766 1.00 89.25 97 SER A N 1
ATOM 794 C CA . SER A 1 97 ? -2.832 6.658 15.086 1.00 89.25 97 SER A CA 1
ATOM 795 C C . SER A 1 97 ? -3.874 5.797 15.813 1.00 89.25 97 SER A C 1
ATOM 797 O O . SER A 1 97 ? -3.696 5.463 16.986 1.00 89.25 97 SER A O 1
ATOM 799 N N . GLU A 1 98 ? -4.909 5.323 15.109 1.00 87.00 98 GLU A N 1
ATOM 800 C CA . GLU A 1 98 ? -5.893 4.377 15.656 1.00 87.00 98 GLU A CA 1
ATOM 801 C C . GLU A 1 98 ? -5.238 3.060 16.100 1.00 87.00 98 GLU A C 1
ATOM 803 O O . GLU A 1 98 ? -5.587 2.476 17.135 1.00 87.00 98 GLU A O 1
ATOM 808 N N . ARG A 1 99 ? -4.273 2.567 15.317 1.00 84.00 99 ARG A N 1
ATOM 809 C CA . ARG A 1 99 ? -3.551 1.329 15.620 1.00 84.00 99 ARG A CA 1
ATOM 810 C C . ARG A 1 99 ? -2.668 1.486 16.855 1.00 84.00 99 ARG A C 1
ATOM 812 O O . ARG A 1 99 ? -2.667 0.588 17.696 1.00 84.00 99 ARG A O 1
ATOM 819 N N . GLU A 1 100 ? -1.945 2.595 16.973 1.00 85.88 100 GLU A N 1
ATOM 820 C CA . GLU A 1 100 ? -1.107 2.911 18.134 1.00 85.88 100 GLU A CA 1
ATOM 821 C C . GLU A 1 100 ? -1.944 3.028 19.412 1.00 85.88 100 GLU A C 1
ATOM 823 O O . GLU A 1 100 ? -1.646 2.352 20.396 1.00 85.88 100 GLU A O 1
ATOM 828 N N . ALA A 1 101 ? -3.071 3.745 19.371 1.00 87.12 101 ALA A N 1
ATOM 829 C CA . ALA A 1 101 ? -3.992 3.846 20.506 1.00 87.12 101 ALA A CA 1
ATOM 830 C C . ALA A 1 101 ? -4.545 2.474 20.953 1.00 87.12 101 ALA A C 1
ATOM 832 O O . ALA A 1 101 ? -4.659 2.174 22.149 1.00 87.12 101 ALA A O 1
ATOM 833 N N . ARG A 1 102 ? -4.856 1.584 19.998 1.00 83.19 102 ARG A N 1
ATOM 834 C CA . ARG A 1 102 ? -5.304 0.212 20.298 1.00 83.19 102 ARG A CA 1
ATOM 835 C C . ARG A 1 102 ? -4.198 -0.648 20.920 1.00 83.19 102 ARG A C 1
ATOM 837 O O . ARG A 1 102 ? -4.489 -1.523 21.736 1.00 83.19 102 ARG A O 1
ATOM 844 N N . MET A 1 103 ? -2.949 -0.446 20.514 1.00 80.56 103 MET A N 1
ATOM 845 C CA . MET A 1 103 ? -1.804 -1.160 21.085 1.00 80.56 103 MET A CA 1
ATOM 846 C C . MET A 1 103 ? -1.514 -0.680 22.510 1.00 80.56 103 MET A C 1
ATOM 848 O O . MET A 1 103 ? -1.317 -1.515 23.394 1.00 80.56 103 MET A O 1
ATOM 852 N N . GLU A 1 104 ? -1.579 0.631 22.751 1.00 83.88 104 GLU A N 1
ATOM 853 C CA . GLU A 1 104 ? -1.341 1.222 24.072 1.00 83.88 104 GLU A CA 1
ATOM 854 C C . GLU A 1 104 ? -2.391 0.762 25.094 1.00 83.88 104 GLU A C 1
ATOM 856 O O . GLU A 1 104 ? -2.051 0.253 26.160 1.00 83.88 104 GLU A O 1
ATOM 861 N N . SER A 1 105 ? -3.678 0.802 24.733 1.00 79.75 105 SER A N 1
ATOM 862 C CA . SER A 1 105 ? -4.762 0.312 25.604 1.00 79.75 105 SER A CA 1
ATOM 863 C C . SER A 1 105 ? -4.629 -1.175 25.967 1.00 79.75 105 SER A C 1
ATOM 865 O O . SER A 1 105 ? -4.894 -1.564 27.107 1.00 79.75 105 SER A O 1
ATOM 867 N N . ARG A 1 106 ? -4.162 -2.018 25.035 1.00 78.88 106 ARG A N 1
ATOM 868 C CA . ARG A 1 106 ? -3.858 -3.435 25.310 1.00 78.88 106 ARG A CA 1
ATOM 869 C C . ARG A 1 106 ? -2.695 -3.611 26.281 1.00 78.88 106 ARG A C 1
ATOM 871 O O . ARG A 1 106 ? -2.744 -4.507 27.122 1.00 78.88 106 ARG A O 1
ATOM 878 N N . LYS A 1 107 ? -1.649 -2.794 26.154 1.00 77.81 107 LYS A N 1
ATOM 879 C CA . LYS A 1 107 ? -0.479 -2.850 27.034 1.00 77.81 107 LYS A CA 1
ATOM 880 C C . LYS A 1 107 ? -0.867 -2.494 28.469 1.00 77.81 107 LYS A C 1
ATOM 882 O O . LYS A 1 107 ? -0.608 -3.290 29.367 1.00 77.81 107 LYS A O 1
ATOM 887 N N . VAL A 1 108 ? -1.605 -1.394 28.640 1.00 79.00 108 VAL A N 1
ATOM 888 C CA . VAL A 1 108 ? -2.128 -0.935 29.937 1.00 79.00 108 VAL A CA 1
ATOM 889 C C . VAL A 1 108 ? -2.986 -2.014 30.607 1.00 79.00 108 VAL A C 1
ATOM 891 O O . VAL A 1 108 ? -2.777 -2.305 31.780 1.00 79.00 108 VAL A O 1
ATOM 894 N N . GLY A 1 109 ? -3.901 -2.657 29.869 1.00 73.31 109 GLY A N 1
ATOM 895 C CA . GLY A 1 109 ? -4.761 -3.729 30.399 1.00 73.31 109 GLY A CA 1
ATOM 896 C C . GLY A 1 109 ? -4.007 -4.991 30.847 1.00 73.31 109 GLY A C 1
ATOM 897 O O . GLY A 1 109 ? -4.376 -5.640 31.829 1.00 73.31 109 GLY A O 1
ATOM 898 N N . ASN A 1 110 ? -2.921 -5.335 30.151 1.00 71.75 110 ASN A N 1
ATOM 899 C CA . ASN A 1 110 ? -2.050 -6.441 30.547 1.00 71.75 110 ASN A CA 1
ATOM 900 C C . ASN A 1 110 ? -1.196 -6.084 31.771 1.00 71.75 110 ASN A C 1
ATOM 902 O O . ASN A 1 110 ? -0.939 -6.943 32.611 1.00 71.75 110 ASN A O 1
ATOM 906 N N . GLU A 1 111 ? -0.751 -4.833 31.886 1.00 72.62 111 GLU A N 1
ATOM 907 C CA . GLU A 1 111 ? 0.004 -4.340 33.042 1.00 72.62 111 GLU A CA 1
ATOM 908 C C . GLU A 1 111 ? -0.856 -4.241 34.303 1.00 72.62 111 GLU A C 1
ATOM 910 O O . GLU A 1 111 ? -0.378 -4.587 35.381 1.00 72.62 111 GLU A O 1
ATOM 915 N N . THR A 1 112 ? -2.125 -3.846 34.185 1.00 72.12 112 THR A N 1
ATOM 916 C CA . THR A 1 112 ? -3.072 -3.861 35.309 1.00 72.12 112 THR A CA 1
ATOM 917 C C . THR A 1 112 ? -3.445 -5.279 35.731 1.00 72.12 112 THR A C 1
ATOM 919 O O . THR A 1 112 ? -3.441 -5.555 36.925 1.00 72.12 112 THR A O 1
ATOM 922 N N . SER A 1 113 ? -3.671 -6.203 34.789 1.00 70.19 113 SER A N 1
ATOM 923 C CA . SER A 1 113 ? -3.965 -7.613 35.118 1.00 70.19 113 SER A CA 1
ATOM 924 C C . SER A 1 113 ? -2.786 -8.363 35.739 1.00 70.19 113 SER A C 1
ATOM 926 O O . SER A 1 113 ? -2.999 -9.321 36.462 1.00 70.19 113 SER A O 1
ATOM 928 N N . ARG A 1 114 ? -1.540 -7.957 35.461 1.00 68.56 114 ARG A N 1
ATOM 929 C CA . ARG A 1 114 ? -0.336 -8.546 36.081 1.00 68.56 114 ARG A CA 1
ATOM 930 C C . ARG A 1 114 ? -0.051 -8.026 37.492 1.00 68.56 114 ARG A C 1
ATOM 932 O O . ARG A 1 114 ? 0.830 -8.561 38.156 1.00 68.56 114 ARG A O 1
ATOM 939 N N . ARG A 1 115 ? -0.706 -6.936 37.901 1.00 64.19 115 ARG A N 1
ATOM 940 C CA . ARG A 1 115 ? -0.540 -6.310 39.223 1.00 64.19 115 ARG A CA 1
ATOM 941 C C . ARG A 1 115 ? -1.612 -6.743 40.231 1.00 64.19 115 ARG A C 1
ATOM 943 O O . ARG A 1 115 ? -1.495 -6.362 41.393 1.00 64.19 115 ARG A O 1
ATOM 950 N N . LEU A 1 116 ? -2.626 -7.486 39.785 1.00 55.31 116 LEU A N 1
ATOM 951 C CA . LEU A 1 116 ? -3.640 -8.155 40.606 1.00 55.31 116 LEU A CA 1
ATOM 952 C C . LEU A 1 116 ? -3.280 -9.636 40.746 1.00 55.31 116 LEU A C 1
ATOM 954 O O . LEU A 1 116 ? -3.564 -10.189 41.827 1.00 55.31 116 LEU A O 1
#

Secondary structure (DSSP, 8-state):
------TTSS-HHHHHHHHHHTTSS-GGG--THHHHHHHSPPPHHHHH----PPPPSS-TT---HHHHHHHHHHHHHHHH---HHHHHHHHHHHHHHHHHHHHHHHHHHHHHHT--

Radius of gyration: 20.54 Å; Cα contacts (8 Å, |Δi|>4): 44; chains: 1; bounding box: 42×35×67 Å

pLDDT: mean 84.76, std 9.39, range [43.31, 95.56]

Foldseek 3Di:
DDDDPCVPDDDPLVVLVVCPVVVVDDPVRRDPCNVVCVVPPDDPVVVVDPDFDDFDPVDPPTQGLVNVLVVQLVVQCVVPVDDNVVSNVVSVVVSVVVVVVVVVVVVVVVVVVVVD

InterPro domains:
  IPR019520 Small ribosomal subunit protein mS23, metazoa [PTHR15925] (1-44)
  IPR023611 Small ribosomal subunit protein mS23, conserved domain, metazoa [PF10484] (2-44)